Protein AF-A0A1A0FJT0-F1 (afdb_monomer)

Solvent-accessible surface area (backbone atoms only — not comparable to full-atom values): 4492 Å² total; per-residue (Å²): 134,87,83,68,73,66,78,62,58,76,72,55,56,76,62,39,45,30,38,32,48,53,97,90,39,84,43,66,25,28,32,41,66,61,86,94,43,68,34,34,29,40,82,88,57,75,84,59,46,80,74,56,80,86,30,48,74,49,72,65,89,78,86,83,85,78,83,85,128

pLDDT: mean 77.99, std 15.8, range [30.8, 92.25]

Foldseek 3Di:
DDDDPPPPQVPDDAQFWFWFQDPNDIAIFGWHDDDSDIWTAHPVGDDTHDDDPVGTDTTDPDDDDDDDD

Nearest PDB structures (foldseek):
  6a2r-assembly1_A  TM=6.524E-01  e=1.031E-01  Mycobacterium tuberculosis H37Rv
  6a2t-assembly1_A  TM=6.255E-01  e=2.885E-01  Mycobacterium tuberculosis H37Rv
  7yta-assembly3_C  TM=6.396E-01  e=2.125E+00  Nicotiana tabacum
  6ybp-assembly1_G  TM=4.977E-01  e=3.056E+00  Methylorubrum extorquens AM1
  6ybp-assembly1_J  TM=5.302E-01  e=3.664E+00  Methylorubrum extorquens AM1

Structure (mmCIF, N/CA/C/O backbone):
data_AF-A0A1A0FJT0-F1
#
_entry.id   AF-A0A1A0FJT0-F1
#
loop_
_atom_site.group_PDB
_atom_site.id
_atom_site.type_symbol
_atom_site.label_atom_id
_atom_site.label_alt_id
_atom_site.label_comp_id
_atom_site.label_asym_id
_atom_site.label_entity_id
_atom_site.label_seq_id
_atom_site.pdbx_PDB_ins_code
_atom_site.Cartn_x
_atom_site.Cartn_y
_atom_site.Cartn_z
_atom_site.occupancy
_atom_site.B_iso_or_equiv
_atom_site.auth_seq_id
_atom_site.auth_comp_id
_atom_site.auth_asym_id
_atom_site.auth_atom_id
_atom_site.pdbx_PDB_model_num
ATOM 1 N N . MET A 1 1 ? 28.079 -5.705 1.790 1.00 31.88 1 MET A N 1
ATOM 2 C CA . MET A 1 1 ? 26.971 -4.751 2.036 1.00 31.88 1 MET A CA 1
ATOM 3 C C . MET A 1 1 ? 25.721 -5.250 1.308 1.00 31.88 1 MET A C 1
ATOM 5 O O . MET A 1 1 ? 25.651 -5.141 0.092 1.00 31.88 1 MET A O 1
ATOM 9 N N . LYS A 1 2 ? 24.785 -5.907 2.011 1.00 30.80 2 LYS A N 1
ATOM 10 C CA . LYS A 1 2 ? 23.577 -6.507 1.409 1.00 30.80 2 LYS A CA 1
ATOM 11 C C . LYS A 1 2 ? 22.514 -5.426 1.188 1.00 30.80 2 LYS A C 1
ATOM 13 O O . LYS A 1 2 ? 21.781 -5.076 2.104 1.00 30.80 2 LYS A O 1
ATOM 18 N N . CYS A 1 3 ? 22.452 -4.885 -0.025 1.00 37.31 3 CYS A N 1
ATOM 19 C CA . CYS A 1 3 ? 21.279 -4.150 -0.490 1.00 37.31 3 CYS A CA 1
ATOM 20 C C . CYS A 1 3 ? 20.208 -5.167 -0.889 1.00 37.31 3 CYS A C 1
ATOM 22 O O . CYS A 1 3 ? 20.419 -5.925 -1.831 1.00 37.31 3 CYS A O 1
ATOM 24 N N . GLY A 1 4 ? 19.078 -5.170 -0.190 1.00 40.44 4 GLY A N 1
ATOM 25 C CA . GLY A 1 4 ? 17.929 -6.008 -0.520 1.00 40.44 4 GLY A CA 1
ATOM 26 C C . GLY A 1 4 ? 17.554 -6.905 0.645 1.00 40.44 4 GLY A C 1
ATOM 27 O O . GLY A 1 4 ? 18.146 -7.963 0.836 1.00 40.44 4 GLY A O 1
ATOM 28 N N . GLN A 1 5 ? 16.550 -6.487 1.415 1.00 51.91 5 GLN A N 1
ATOM 29 C CA . GLN A 1 5 ? 15.745 -7.456 2.147 1.00 51.91 5 GLN A CA 1
ATOM 30 C C . GLN A 1 5 ? 14.954 -8.251 1.090 1.00 51.91 5 GLN A C 1
ATOM 32 O O . GLN A 1 5 ? 14.119 -7.657 0.406 1.00 51.91 5 GLN A O 1
ATOM 37 N N . PRO A 1 6 ? 15.239 -9.550 0.884 1.00 49.34 6 PRO A N 1
ATOM 38 C CA . PRO A 1 6 ? 14.700 -10.303 -0.251 1.00 49.34 6 PRO A CA 1
ATOM 39 C C . PRO A 1 6 ? 13.196 -10.572 -0.136 1.00 49.34 6 PRO A C 1
ATOM 41 O O . PRO A 1 6 ? 12.534 -10.762 -1.144 1.00 49.34 6 PRO A O 1
ATOM 44 N N . SER A 1 7 ? 12.636 -10.579 1.074 1.00 50.84 7 SER A N 1
ATOM 45 C CA . SER A 1 7 ? 11.266 -11.045 1.321 1.00 50.84 7 SER A CA 1
ATOM 46 C C . SER A 1 7 ? 10.174 -10.094 0.833 1.00 50.84 7 SER A C 1
ATOM 48 O O . SER A 1 7 ? 9.096 -10.545 0.470 1.00 50.84 7 SER A O 1
ATOM 50 N N . LEU A 1 8 ? 10.447 -8.790 0.806 1.00 54.31 8 LEU A N 1
ATOM 51 C CA . LEU A 1 8 ? 9.448 -7.770 0.478 1.00 54.31 8 LEU A CA 1
ATOM 52 C C . LEU A 1 8 ? 9.388 -7.470 -1.022 1.00 54.31 8 LEU A C 1
ATOM 54 O O . LEU A 1 8 ? 8.334 -7.196 -1.578 1.00 54.31 8 LEU A O 1
ATOM 58 N N . VAL A 1 9 ? 10.538 -7.541 -1.693 1.00 52.97 9 VAL A N 1
ATOM 59 C CA . VAL A 1 9 ? 10.648 -7.263 -3.133 1.00 52.97 9 VAL A CA 1
ATOM 60 C C . VAL A 1 9 ? 10.078 -8.411 -3.972 1.00 52.97 9 VAL A C 1
ATOM 62 O O . VAL A 1 9 ? 9.659 -8.180 -5.100 1.00 52.97 9 VAL A O 1
ATOM 65 N N . LEU A 1 10 ? 10.044 -9.637 -3.439 1.00 52.66 10 LEU A N 1
ATOM 66 C CA . LEU A 1 10 ? 9.526 -10.805 -4.160 1.00 52.66 10 LEU A CA 1
ATOM 67 C C . LEU A 1 10 ? 7.994 -10.820 -4.277 1.00 52.66 10 LEU A C 1
ATOM 69 O O . LEU A 1 10 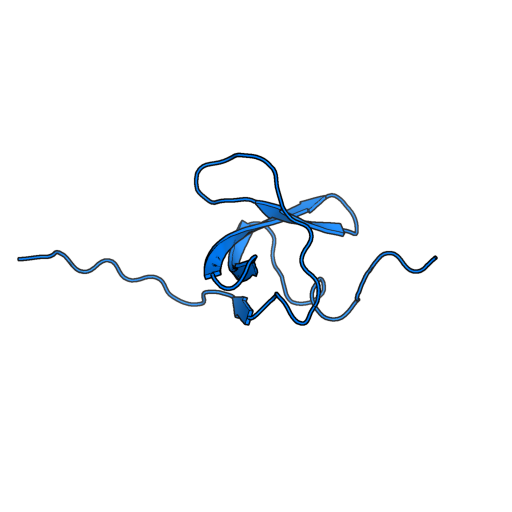? 7.477 -11.471 -5.179 1.00 52.66 10 LEU A O 1
ATOM 73 N N . THR A 1 11 ? 7.276 -10.106 -3.406 1.00 62.00 11 THR A N 1
ATOM 74 C CA . THR A 1 11 ? 5.803 -10.070 -3.378 1.00 62.00 11 THR A CA 1
ATOM 75 C C . THR A 1 11 ? 5.198 -8.753 -3.859 1.00 62.00 11 THR A C 1
ATOM 77 O O . THR A 1 11 ? 3.994 -8.708 -4.084 1.00 62.00 11 THR A O 1
ATOM 80 N N . LEU A 1 12 ? 6.000 -7.698 -4.045 1.00 70.44 12 LEU A N 1
ATOM 81 C CA . LEU A 1 12 ? 5.531 -6.419 -4.577 1.00 70.44 12 LEU A CA 1
ATOM 82 C C . LEU A 1 12 ? 5.639 -6.376 -6.104 1.00 70.44 12 LEU A C 1
ATOM 84 O O . LEU A 1 12 ? 6.736 -6.345 -6.671 1.00 70.44 12 LEU A O 1
ATOM 88 N N . GLY A 1 13 ? 4.487 -6.307 -6.763 1.00 71.31 13 GLY A N 1
ATOM 89 C CA . GLY A 1 13 ? 4.365 -5.931 -8.162 1.00 71.31 13 GLY A CA 1
ATOM 90 C C . GLY A 1 13 ? 4.783 -4.479 -8.396 1.00 71.31 13 GLY A C 1
ATOM 91 O O . GLY A 1 13 ? 4.972 -3.695 -7.464 1.00 71.31 13 GLY A O 1
ATOM 92 N N . HIS A 1 14 ? 4.970 -4.103 -9.662 1.00 77.25 14 HIS A N 1
ATOM 93 C CA . HIS A 1 14 ? 5.162 -2.700 -10.034 1.00 77.25 14 HIS A CA 1
ATOM 94 C C . HIS A 1 14 ? 3.829 -1.948 -9.913 1.00 77.25 14 HIS A C 1
ATOM 96 O O . HIS A 1 14 ? 2.828 -2.411 -10.446 1.00 77.25 14 HIS A O 1
ATOM 102 N N . ALA A 1 15 ? 3.845 -0.770 -9.281 1.00 82.56 15 ALA A N 1
ATOM 103 C CA . ALA A 1 15 ? 2.684 0.095 -9.057 1.00 82.56 15 ALA A CA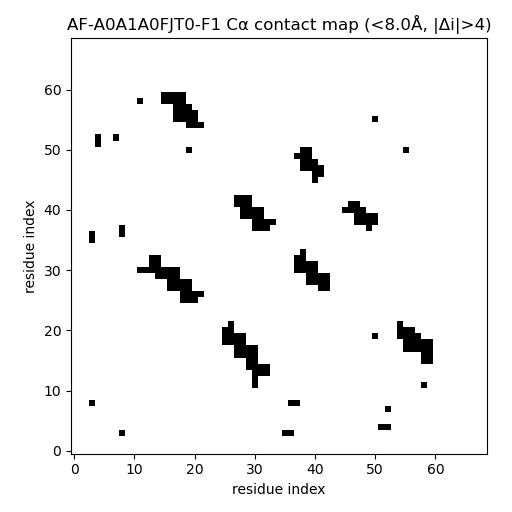 1
ATOM 104 C C . ALA A 1 15 ? 1.595 -0.462 -8.117 1.00 82.56 15 ALA A C 1
ATOM 106 O O . ALA A 1 15 ? 0.510 0.121 -8.045 1.00 82.56 15 ALA A O 1
ATOM 107 N N . ASP A 1 16 ? 1.897 -1.507 -7.343 1.00 88.62 16 ASP A N 1
ATOM 108 C CA . ASP A 1 16 ? 1.039 -1.976 -6.255 1.00 88.62 16 ASP A CA 1
ATOM 109 C C . ASP A 1 16 ? 0.808 -0.858 -5.241 1.00 88.62 16 ASP A C 1
ATOM 111 O O . ASP A 1 16 ? 1.734 -0.143 -4.842 1.00 88.62 16 ASP A O 1
ATOM 115 N N . LEU A 1 17 ? -0.434 -0.728 -4.785 1.00 90.31 17 LEU A N 1
ATOM 116 C CA . LEU A 1 17 ? -0.756 0.148 -3.672 1.00 90.31 17 LEU A CA 1
ATOM 117 C C . LEU A 1 17 ? -0.440 -0.588 -2.366 1.00 90.31 17 LEU A C 1
ATOM 119 O O . LEU A 1 17 ? -0.921 -1.693 -2.137 1.00 90.31 17 LEU A O 1
ATOM 123 N N . VAL A 1 18 ? 0.365 0.019 -1.504 1.00 90.19 18 VAL A N 1
ATOM 124 C CA . VAL A 1 18 ? 0.854 -0.587 -0.262 1.00 90.19 18 VAL A CA 1
ATOM 125 C C . VAL A 1 18 ? 0.573 0.307 0.936 1.00 90.19 18 VAL A C 1
ATOM 127 O O . VAL A 1 18 ? 0.484 1.529 0.805 1.00 90.19 18 VAL A O 1
ATOM 130 N N . VAL A 1 19 ? 0.486 -0.310 2.111 1.00 91.62 19 VAL A N 1
ATOM 131 C CA . VAL A 1 19 ? 0.394 0.368 3.406 1.00 91.62 19 VAL A CA 1
ATOM 132 C C . VAL A 1 19 ? 1.745 0.264 4.106 1.00 91.62 19 VAL A C 1
ATOM 134 O O . VAL A 1 19 ? 2.296 -0.833 4.250 1.00 91.62 19 VAL A O 1
ATOM 137 N N . ALA A 1 20 ? 2.269 1.396 4.566 1.00 90.69 20 ALA A N 1
ATOM 138 C CA . ALA A 1 20 ? 3.452 1.438 5.415 1.00 90.69 20 ALA A CA 1
ATOM 139 C C . ALA A 1 20 ? 3.273 2.422 6.576 1.00 90.69 20 ALA A C 1
ATOM 141 O O . ALA A 1 20 ? 2.551 3.409 6.462 1.00 90.69 20 ALA A O 1
ATOM 142 N N . GLU A 1 21 ? 3.948 2.144 7.684 1.00 90.94 21 GLU A N 1
ATOM 143 C CA . GLU A 1 21 ? 4.019 3.003 8.860 1.00 90.94 21 GLU A CA 1
ATOM 144 C C . GLU A 1 21 ? 5.284 3.864 8.789 1.00 90.94 21 GLU A C 1
ATOM 146 O O . GLU A 1 21 ? 6.404 3.346 8.813 1.00 90.94 21 GLU A O 1
ATOM 151 N N . ILE A 1 22 ? 5.102 5.178 8.685 1.00 88.00 22 ILE A N 1
ATOM 152 C CA . ILE A 1 22 ? 6.170 6.177 8.623 1.00 88.00 22 ILE A CA 1
ATOM 153 C C . ILE A 1 22 ? 5.917 7.188 9.732 1.00 88.00 22 ILE A C 1
ATOM 155 O O . ILE A 1 22 ? 4.834 7.756 9.792 1.00 88.00 22 ILE A O 1
ATOM 159 N N . GLU A 1 23 ? 6.910 7.414 10.597 1.00 88.81 23 GLU A N 1
ATOM 160 C CA . GLU A 1 23 ? 6.815 8.405 11.687 1.00 88.81 23 GLU A CA 1
ATOM 161 C C . GLU A 1 23 ? 5.603 8.176 12.617 1.00 88.81 23 GLU A C 1
ATOM 163 O O . GLU A 1 23 ? 5.030 9.117 13.150 1.00 88.81 23 GLU A O 1
ATOM 168 N N . GLY A 1 24 ? 5.201 6.913 12.811 1.00 90.06 24 GLY A N 1
ATOM 169 C CA . GLY A 1 24 ? 4.034 6.543 13.622 1.00 90.06 24 GLY A CA 1
ATOM 170 C C . GLY A 1 24 ? 2.685 6.682 12.907 1.00 90.06 24 GLY A C 1
ATOM 171 O O . GLY A 1 24 ? 1.649 6.385 13.496 1.00 90.06 24 GLY A O 1
ATOM 172 N N . GLU A 1 25 ? 2.674 7.084 11.634 1.00 91.44 25 GLU A N 1
ATOM 173 C CA . GLU A 1 25 ? 1.461 7.203 10.826 1.00 91.44 25 GLU A CA 1
ATOM 174 C C . GLU A 1 25 ? 1.369 6.118 9.753 1.00 91.44 25 GLU A C 1
ATOM 176 O O . GLU A 1 25 ? 2.321 5.849 9.015 1.00 91.44 25 GLU A O 1
ATOM 181 N N . TYR A 1 26 ? 0.177 5.542 9.599 1.00 92.12 26 TYR A N 1
ATOM 182 C CA . TYR A 1 26 ? -0.131 4.634 8.498 1.00 92.12 26 TYR A CA 1
ATOM 183 C C . TYR A 1 26 ? -0.433 5.433 7.232 1.00 92.12 26 TYR A C 1
ATOM 185 O O . TYR A 1 26 ? -1.407 6.182 7.168 1.00 92.12 26 TYR A O 1
ATOM 193 N N . ARG A 1 27 ? 0.393 5.251 6.201 1.00 92.25 27 ARG A N 1
ATOM 194 C CA . ARG A 1 27 ? 0.291 5.966 4.926 1.00 92.25 27 ARG A CA 1
ATOM 195 C C . ARG A 1 27 ? 0.250 4.993 3.747 1.00 92.25 27 ARG A C 1
ATOM 197 O O . ARG A 1 27 ? 0.810 3.895 3.791 1.00 92.25 27 ARG A O 1
ATOM 204 N N . LEU A 1 28 ? -0.428 5.417 2.680 1.00 92.06 28 LEU A N 1
ATOM 205 C CA . LEU A 1 28 ? -0.501 4.692 1.412 1.00 92.06 28 LEU A CA 1
ATOM 206 C C . LEU A 1 28 ? 0.637 5.111 0.485 1.00 92.06 28 LEU A C 1
ATOM 208 O O . LEU A 1 28 ? 0.965 6.293 0.406 1.00 92.06 28 LEU A O 1
ATOM 212 N N . PHE A 1 29 ? 1.182 4.156 -0.265 1.00 91.81 29 PHE A N 1
ATOM 213 C CA . PHE A 1 29 ? 2.215 4.392 -1.272 1.00 91.81 29 PHE A CA 1
ATOM 214 C C . PHE A 1 29 ? 2.008 3.510 -2.499 1.00 91.81 29 PHE A C 1
ATOM 216 O O . PHE A 1 29 ? 1.420 2.441 -2.405 1.00 91.81 29 PHE A O 1
ATOM 223 N N . LYS A 1 30 ? 2.544 3.925 -3.645 1.00 90.62 30 LYS A N 1
ATOM 224 C CA . LYS A 1 30 ? 2.708 3.072 -4.824 1.00 90.62 30 LYS A CA 1
ATOM 225 C C . LYS A 1 30 ? 4.099 2.458 -4.821 1.00 90.62 30 LYS A C 1
ATOM 227 O O . LYS A 1 30 ? 5.086 3.175 -4.649 1.00 90.62 30 LYS A O 1
ATOM 232 N N . SER A 1 31 ? 4.207 1.156 -5.036 1.00 88.75 31 SER A N 1
ATOM 233 C CA . SER A 1 31 ? 5.499 0.523 -5.260 1.00 88.75 31 SER A CA 1
ATOM 234 C C . SER A 1 31 ? 6.078 0.984 -6.602 1.00 88.75 31 SER A C 1
ATOM 236 O O . SER A 1 31 ? 5.405 1.059 -7.630 1.00 88.75 31 SER A O 1
ATOM 238 N N . HIS A 1 32 ? 7.362 1.303 -6.606 1.00 85.81 32 HIS A N 1
ATOM 239 C CA . HIS A 1 32 ? 8.107 1.652 -7.799 1.00 85.81 32 HIS A CA 1
ATOM 240 C C . HIS A 1 32 ? 9.382 0.823 -7.843 1.00 85.81 32 HIS A C 1
ATOM 242 O O . HIS A 1 32 ? 10.304 0.993 -7.036 1.00 85.81 32 HIS A O 1
ATOM 248 N N . ARG A 1 33 ? 9.429 -0.096 -8.805 1.00 76.62 33 ARG A N 1
ATOM 249 C CA . ARG A 1 33 ? 10.597 -0.938 -9.041 1.00 76.62 33 ARG A CA 1
ATOM 250 C C . ARG A 1 33 ? 11.612 -0.186 -9.897 1.00 76.62 33 ARG A C 1
ATOM 252 O O . ARG A 1 33 ? 11.342 0.118 -11.052 1.00 76.62 33 ARG A O 1
ATOM 259 N N . ALA A 1 34 ? 12.786 0.073 -9.331 1.00 73.56 34 ALA A N 1
ATOM 260 C CA . ALA A 1 34 ? 13.938 0.630 -10.030 1.00 73.56 34 ALA A CA 1
ATOM 261 C C . ALA A 1 34 ? 15.045 -0.435 -10.057 1.00 73.56 34 ALA A C 1
ATOM 263 O O . ALA A 1 34 ? 15.821 -0.584 -9.109 1.00 73.56 34 ALA A O 1
ATOM 264 N N . GLY A 1 35 ? 15.065 -1.240 -11.123 1.00 73.31 35 GLY A N 1
ATOM 265 C CA . GLY A 1 35 ? 15.968 -2.385 -11.257 1.00 73.31 35 GLY A CA 1
ATOM 266 C C . GLY A 1 35 ? 15.716 -3.464 -10.194 1.00 73.31 35 GLY A C 1
ATOM 267 O O . GLY A 1 35 ? 14.626 -4.035 -10.109 1.00 73.31 35 GLY A O 1
ATOM 268 N N . SER A 1 36 ? 16.733 -3.750 -9.375 1.00 71.81 36 SER A N 1
ATOM 269 C CA . SER A 1 36 ? 16.667 -4.738 -8.285 1.00 71.81 36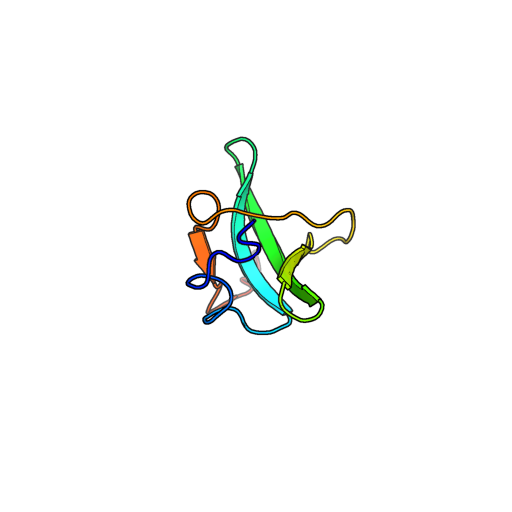 SER A CA 1
ATOM 270 C C . SER A 1 36 ? 16.098 -4.190 -6.973 1.00 71.81 36 SER A C 1
ATOM 272 O O . SER A 1 36 ? 15.961 -4.939 -6.008 1.00 71.81 36 SER A O 1
ATOM 274 N N . ARG A 1 37 ? 15.772 -2.892 -6.911 1.00 71.56 37 ARG A N 1
ATOM 275 C CA . ARG A 1 37 ? 15.275 -2.236 -5.696 1.00 71.56 37 ARG A CA 1
ATOM 276 C C . ARG A 1 37 ? 13.811 -1.842 -5.840 1.00 71.56 37 ARG A C 1
ATOM 278 O O . ARG A 1 37 ? 13.360 -1.448 -6.915 1.00 71.56 37 ARG A O 1
ATOM 285 N N . CYS A 1 38 ? 13.092 -1.895 -4.724 1.00 74.75 38 CYS A N 1
ATOM 286 C CA . CYS A 1 38 ? 11.747 -1.352 -4.599 1.00 74.75 38 CYS A CA 1
ATOM 287 C C . CYS A 1 38 ? 11.797 -0.069 -3.762 1.00 74.75 38 CYS A C 1
ATOM 289 O O . CYS A 1 38 ? 12.405 -0.050 -2.691 1.00 74.75 38 CYS A O 1
ATOM 291 N N . ARG A 1 39 ? 11.177 1.000 -4.263 1.00 85.25 39 ARG A N 1
ATOM 292 C CA . ARG A 1 39 ? 10.966 2.270 -3.558 1.00 85.25 39 ARG A CA 1
ATOM 293 C C . ARG A 1 39 ? 9.466 2.523 -3.472 1.00 85.25 39 ARG A C 1
ATOM 295 O O . ARG A 1 39 ? 8.743 2.183 -4.400 1.00 85.25 39 ARG A O 1
ATOM 302 N N . LEU A 1 40 ? 8.999 3.121 -2.387 1.00 88.06 40 LEU A N 1
ATOM 303 C CA . LEU A 1 40 ? 7.602 3.507 -2.220 1.00 88.06 40 LEU A CA 1
ATOM 304 C C . LEU A 1 40 ? 7.419 4.974 -2.595 1.00 88.06 40 LEU A C 1
ATOM 306 O O . LEU A 1 40 ? 8.126 5.830 -2.077 1.00 88.06 40 LEU A O 1
ATOM 310 N N . LEU A 1 41 ? 6.496 5.278 -3.499 1.00 90.81 41 LEU A N 1
ATOM 311 C CA . LEU A 1 41 ? 6.188 6.638 -3.931 1.00 90.81 41 LEU A CA 1
ATOM 312 C C . LEU A 1 41 ? 4.859 7.093 -3.321 1.00 90.81 41 LEU A C 1
ATOM 314 O O . LEU A 1 41 ? 3.879 6.350 -3.408 1.00 90.81 41 LEU A O 1
ATOM 318 N N . PRO A 1 42 ? 4.778 8.295 -2.727 1.00 88.81 42 PRO A N 1
ATOM 319 C CA . PRO A 1 42 ? 3.502 8.842 -2.289 1.00 88.81 42 PRO A CA 1
ATOM 320 C C . PRO A 1 42 ? 2.507 8.945 -3.464 1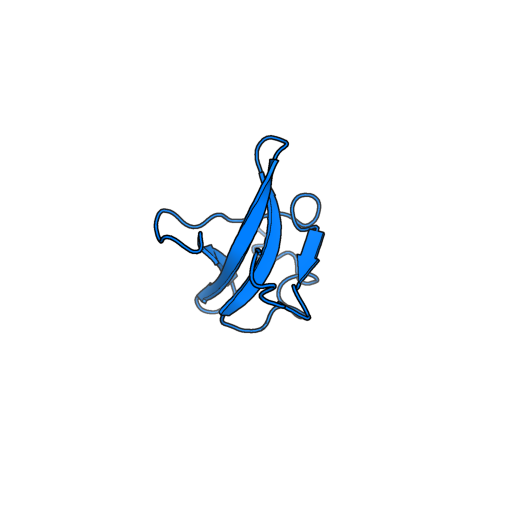.00 88.81 42 PRO A C 1
ATOM 322 O O . PRO A 1 42 ? 2.917 9.295 -4.576 1.00 88.81 42 PRO A O 1
ATOM 325 N N . PRO A 1 43 ? 1.202 8.689 -3.255 1.00 83.75 43 PRO A N 1
ATOM 326 C CA . PRO A 1 43 ? 0.195 8.736 -4.317 1.00 83.75 43 PRO A CA 1
ATOM 327 C C . PRO A 1 43 ? 0.087 10.105 -4.998 1.00 83.75 43 PRO A C 1
ATOM 329 O O . PRO A 1 43 ? -0.204 10.163 -6.190 1.00 83.75 43 PRO A O 1
ATOM 332 N N . ASN A 1 44 ? 0.369 11.179 -4.255 1.00 84.56 44 ASN A N 1
ATOM 333 C CA . ASN A 1 44 ? 0.303 12.568 -4.720 1.00 84.56 44 ASN A CA 1
ATOM 334 C C . ASN A 1 44 ? 1.616 13.053 -5.368 1.00 84.56 44 ASN A C 1
ATOM 336 O O . ASN A 1 44 ? 1.763 14.240 -5.644 1.00 84.56 44 ASN A O 1
ATOM 340 N N . GLY A 1 45 ? 2.581 12.155 -5.599 1.00 79.94 45 GLY A N 1
ATOM 341 C CA . GLY A 1 45 ? 3.935 12.520 -6.016 1.00 79.94 45 GLY A CA 1
ATOM 342 C C . GLY A 1 45 ? 4.808 12.996 -4.849 1.00 79.94 45 GLY A C 1
ATOM 343 O O . GLY A 1 45 ? 4.354 13.118 -3.713 1.00 79.94 45 GLY A O 1
ATOM 344 N N . GLY A 1 46 ? 6.096 13.214 -5.122 1.00 82.81 46 GLY A N 1
ATOM 345 C CA . GLY A 1 46 ? 7.084 13.653 -4.131 1.00 82.81 46 GLY A CA 1
ATOM 346 C C . GLY A 1 46 ? 8.267 12.698 -3.975 1.00 82.81 46 GLY A C 1
ATOM 347 O O . GLY A 1 46 ? 8.505 11.814 -4.803 1.00 82.81 46 GLY A O 1
ATOM 348 N N . GLN A 1 47 ? 9.040 12.894 -2.905 1.00 82.88 47 GLN A N 1
ATOM 349 C CA . GLN A 1 47 ? 10.163 12.018 -2.586 1.00 82.88 47 GLN A CA 1
ATOM 350 C C . GLN A 1 47 ? 9.658 10.632 -2.184 1.00 82.88 47 GLN A C 1
ATOM 352 O O . GLN A 1 47 ? 8.838 10.480 -1.285 1.00 82.88 47 GLN A O 1
ATOM 357 N N . GLY A 1 48 ? 10.168 9.604 -2.855 1.00 82.50 48 GLY A N 1
ATOM 358 C CA . GLY A 1 48 ? 9.902 8.228 -2.468 1.00 82.50 48 GLY A CA 1
ATOM 359 C C . GLY A 1 48 ? 10.691 7.783 -1.240 1.00 82.50 48 GLY A C 1
ATOM 360 O O . GLY A 1 48 ? 11.833 8.197 -1.033 1.00 82.50 48 GLY A O 1
ATOM 361 N N . TYR A 1 49 ? 10.128 6.838 -0.509 1.00 82.81 49 TYR A N 1
ATOM 362 C CA . TYR A 1 49 ? 10.677 6.268 0.708 1.00 82.81 49 TYR A CA 1
ATOM 363 C C . TYR A 1 49 ? 11.248 4.878 0.442 1.00 82.81 49 TYR A C 1
ATOM 365 O O . TYR A 1 49 ? 10.712 4.097 -0.348 1.00 82.81 49 TYR A O 1
ATOM 373 N N . PHE A 1 50 ? 12.341 4.558 1.124 1.00 83.31 50 PHE A N 1
ATOM 374 C CA . PHE A 1 50 ? 12.759 3.175 1.304 1.00 83.31 50 PHE A CA 1
ATOM 375 C C . PHE A 1 50 ? 12.215 2.715 2.648 1.00 83.31 50 PHE A C 1
ATOM 377 O O . PHE A 1 50 ? 12.541 3.312 3.670 1.00 83.31 50 PHE A O 1
ATOM 384 N N . VAL A 1 51 ? 11.374 1.685 2.633 1.00 77.56 51 VAL A N 1
ATOM 385 C CA . VAL A 1 51 ? 10.831 1.096 3.858 1.00 77.56 51 VAL A CA 1
ATOM 386 C C . VAL A 1 51 ? 11.551 -0.198 4.183 1.00 77.56 51 VAL A C 1
ATOM 388 O O . VAL A 1 51 ? 11.935 -0.955 3.287 1.00 77.56 51 VAL A O 1
ATOM 391 N N . ASN A 1 52 ? 11.738 -0.447 5.472 1.00 79.94 52 ASN A N 1
ATOM 392 C CA . ASN A 1 52 ? 12.174 -1.745 5.966 1.00 79.94 52 ASN A CA 1
ATOM 393 C C . ASN A 1 52 ? 10.963 -2.671 6.213 1.00 79.94 52 ASN A C 1
ATOM 395 O O . ASN A 1 52 ? 9.806 -2.251 6.139 1.00 79.94 52 ASN A O 1
ATOM 399 N N . ALA A 1 53 ? 11.228 -3.938 6.534 1.00 78.44 53 ALA A N 1
ATOM 400 C CA . ALA A 1 53 ? 10.175 -4.920 6.792 1.00 78.44 53 ALA A CA 1
ATOM 401 C C . ALA A 1 53 ? 9.263 -4.598 7.993 1.00 78.44 53 ALA A C 1
ATOM 403 O O . ALA A 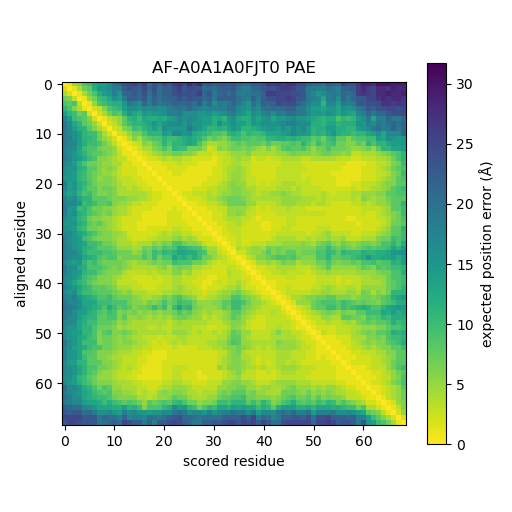1 53 ? 8.137 -5.077 8.020 1.00 78.44 53 ALA A O 1
ATOM 404 N N . GLN A 1 54 ? 9.713 -3.805 8.972 1.00 84.56 54 GLN A N 1
ATOM 405 C CA . GLN A 1 54 ? 8.885 -3.408 10.122 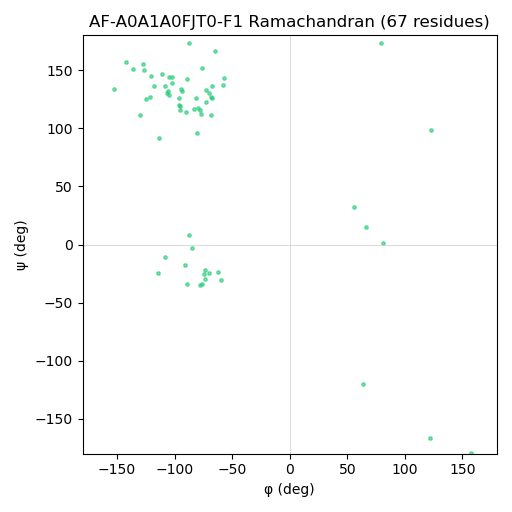1.00 84.56 54 GLN A CA 1
ATOM 406 C C . GLN A 1 54 ? 7.895 -2.295 9.757 1.00 84.56 54 GLN A C 1
ATOM 408 O O . GLN A 1 54 ? 6.779 -2.250 10.279 1.00 84.56 54 GLN A O 1
ATOM 413 N N . GLN A 1 55 ? 8.314 -1.397 8.864 1.00 87.81 55 GLN A N 1
ATOM 414 C CA . GLN A 1 55 ? 7.504 -0.289 8.368 1.00 87.81 55 GLN A CA 1
ATOM 415 C C . GLN A 1 55 ? 6.472 -0.763 7.349 1.00 87.81 55 GLN A C 1
ATOM 417 O O . GLN A 1 55 ? 5.376 -0.221 7.297 1.00 87.81 55 GLN A O 1
ATOM 422 N N . PHE A 1 56 ? 6.782 -1.774 6.541 1.00 87.25 56 PHE A N 1
ATOM 423 C CA . PHE A 1 56 ? 5.813 -2.348 5.613 1.00 87.25 56 PHE A CA 1
ATOM 424 C C . PHE A 1 56 ? 4.717 -3.121 6.350 1.00 87.25 56 PHE A C 1
ATOM 426 O O . PHE A 1 56 ? 5.007 -3.989 7.170 1.00 87.25 56 PHE A O 1
ATOM 433 N N . LYS A 1 57 ? 3.454 -2.838 6.021 1.00 90.25 57 LYS A N 1
ATOM 434 C CA . LYS A 1 57 ? 2.296 -3.470 6.671 1.00 90.25 57 LYS A CA 1
ATOM 435 C C . LYS A 1 57 ? 1.486 -4.354 5.733 1.00 90.25 57 LYS A C 1
ATOM 437 O O . LYS A 1 57 ? 0.835 -5.280 6.203 1.00 90.25 57 LYS A O 1
ATOM 442 N N . GLY A 1 58 ? 1.540 -4.113 4.424 1.00 89.12 58 GLY A N 1
ATOM 443 C CA . GLY A 1 58 ? 0.894 -4.988 3.449 1.00 89.12 58 GLY A CA 1
ATOM 444 C C . GLY A 1 58 ? 0.590 -4.325 2.111 1.00 89.12 58 GLY A C 1
ATOM 445 O O . GLY A 1 58 ? 0.876 -3.147 1.893 1.00 89.12 58 GLY A O 1
ATOM 446 N N . VAL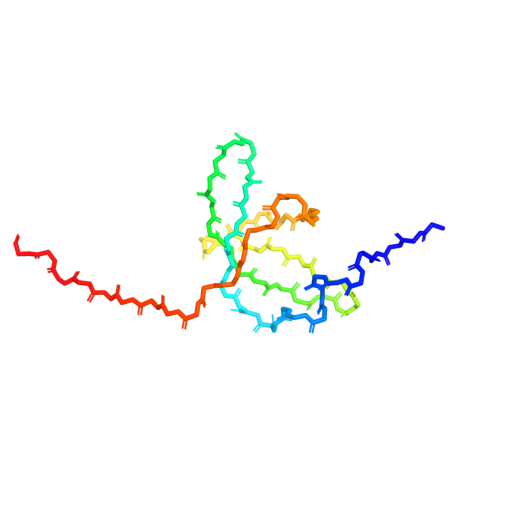 A 1 59 ? -0.018 -5.111 1.222 1.00 89.50 59 VAL A N 1
ATOM 447 C CA . VAL A 1 59 ? -0.508 -4.684 -0.096 1.00 89.50 59 VAL A CA 1
ATOM 448 C C . VAL A 1 59 ? -2.020 -4.491 -0.034 1.00 89.50 59 VAL A C 1
ATOM 450 O O . VAL A 1 59 ? -2.737 -5.295 0.563 1.00 89.50 59 VAL A O 1
ATOM 453 N N . VAL A 1 60 ? -2.519 -3.432 -0.662 1.00 90.56 60 VAL A N 1
ATOM 454 C CA . VAL A 1 60 ? -3.952 -3.195 -0.824 1.00 90.56 60 VAL A CA 1
ATOM 455 C C . VAL A 1 60 ? -4.475 -4.099 -1.935 1.00 90.56 60 VAL A C 1
ATOM 457 O O . VAL A 1 60 ? -4.164 -3.908 -3.105 1.00 90.56 60 VAL A O 1
ATOM 460 N N . VAL A 1 61 ? -5.309 -5.068 -1.566 1.00 89.50 61 VAL A N 1
ATOM 461 C CA . VAL A 1 61 ? -5.898 -6.036 -2.511 1.00 89.50 61 VAL A CA 1
ATOM 462 C C . VAL A 1 61 ? -7.240 -5.583 -3.091 1.00 89.50 61 VAL A C 1
ATOM 464 O O . VAL A 1 61 ? -7.698 -6.117 -4.097 1.00 89.50 61 VAL A O 1
ATOM 467 N N . ARG A 1 62 ? -7.900 -4.606 -2.457 1.00 89.75 62 ARG A N 1
ATOM 468 C CA . ARG A 1 62 ? -9.195 -4.075 -2.894 1.00 89.75 62 ARG A CA 1
ATOM 469 C C . ARG A 1 62 ? -9.359 -2.628 -2.447 1.00 89.75 62 ARG A C 1
ATOM 471 O O . ARG A 1 62 ? -9.151 -2.312 -1.281 1.00 89.75 62 ARG A O 1
ATOM 478 N N . GLN A 1 63 ? -9.810 -1.775 -3.363 1.00 87.50 63 GLN A N 1
ATOM 479 C CA . GLN A 1 63 ? -10.263 -0.419 -3.070 1.00 87.50 63 GLN A CA 1
ATOM 480 C C . GLN A 1 63 ? -11.715 -0.288 -3.530 1.00 87.50 63 GLN A C 1
ATOM 482 O O . GLN A 1 63 ? -12.036 -0.594 -4.676 1.00 87.50 63 GLN A O 1
ATOM 487 N N . ALA A 1 64 ? -12.597 0.157 -2.641 1.00 89.12 64 ALA A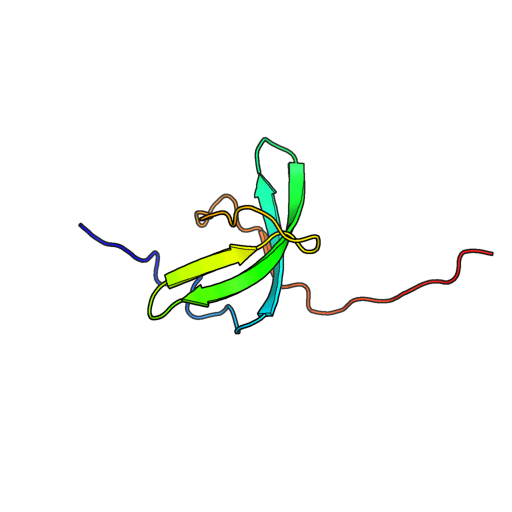 N 1
ATOM 488 C CA . ALA A 1 64 ? -13.983 0.462 -2.968 1.00 89.12 64 ALA A CA 1
ATOM 489 C C . ALA A 1 64 ? -14.234 1.947 -2.704 1.00 89.12 64 ALA A C 1
ATOM 491 O O . ALA A 1 64 ? -13.780 2.487 -1.697 1.00 89.12 64 ALA A O 1
ATOM 492 N N . ARG A 1 65 ? -14.937 2.610 -3.625 1.00 84.19 65 ARG A N 1
ATOM 493 C CA . ARG A 1 65 ? -15.451 3.963 -3.405 1.00 84.19 65 ARG A CA 1
ATOM 494 C C . ARG A 1 65 ? -16.891 3.831 -2.942 1.00 84.19 65 ARG A C 1
ATOM 496 O O . ARG A 1 65 ? -17.713 3.290 -3.675 1.00 84.19 65 ARG A O 1
ATOM 503 N N . CYS A 1 66 ? -17.183 4.32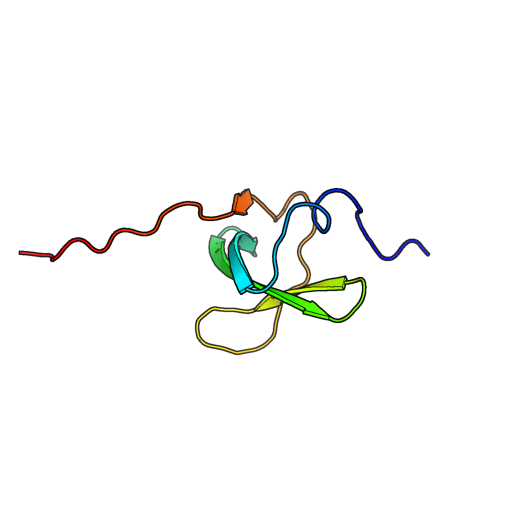7 -1.751 1.00 81.38 66 CYS A N 1
ATOM 504 C CA . CYS A 1 66 ? -18.554 4.544 -1.321 1.00 81.38 66 CYS A CA 1
ATOM 505 C C . CYS A 1 66 ? -18.907 5.995 -1.643 1.00 81.38 66 CYS A C 1
ATOM 507 O O . CYS A 1 66 ? -18.105 6.894 -1.385 1.00 81.38 66 CYS A O 1
ATOM 509 N N . TRP A 1 67 ? -20.078 6.222 -2.230 1.00 74.56 67 TRP A N 1
ATOM 510 C CA . TRP A 1 67 ? -20.628 7.569 -2.306 1.00 74.56 67 TRP A CA 1
ATOM 511 C C . TRP A 1 67 ? -21.102 7.923 -0.898 1.00 74.56 67 TRP A C 1
ATOM 513 O O . TRP A 1 67 ? -21.869 7.165 -0.304 1.00 74.56 67 TRP A O 1
ATOM 523 N N . ALA A 1 68 ? -20.583 9.014 -0.339 1.00 68.81 68 ALA A N 1
ATOM 524 C CA . ALA A 1 68 ? -21.196 9.614 0.835 1.00 68.81 68 ALA A CA 1
ATOM 525 C C . ALA A 1 68 ? -22.539 10.205 0.385 1.00 68.81 68 ALA A C 1
ATOM 527 O O . ALA A 1 68 ? -22.574 10.915 -0.623 1.00 68.81 68 ALA A O 1
ATOM 528 N N . VAL A 1 69 ? -23.617 9.836 1.077 1.00 54.06 69 VAL A N 1
ATOM 529 C CA . VAL A 1 69 ? -24.936 10.472 0.948 1.00 54.06 69 VAL A CA 1
ATOM 530 C C . VAL A 1 69 ? -24.963 11.691 1.854 1.00 54.06 69 VAL A C 1
ATOM 532 O O . VAL A 1 69 ? -24.472 11.552 2.999 1.00 54.06 69 VAL A O 1
#

Mean predicted aligned error: 7.85 Å

Sequence (69 aa):
MKCGQPSLVLTLGHADLVVAEIEGEYRLFKSHRAGSRCRLLPPNGGQGYFVNAQQFKGVVVRQARCWAV

Radius of gyration: 13.04 Å; Cα contacts (8 Å, |Δi|>4): 99; chains: 1; bounding box: 52×25×25 Å

Secondary structure (DSSP, 8-state):
-----HHHHTT--TT-EEEEEETTEEEEEEEEEETTEEEEE-TT-S--BPPPTTTEEEE-----PPPP-